Protein AF-V6S0S7-F1 (afdb_monomer_lite)

pLDDT: mean 95.98, std 5.0, range [57.16, 98.75]

Secondary structure (DSSP, 8-state):
-HHHHTT-HHHHHHHHHHHHHHHHHHHHH-TTSGGGGGGGGGHHHHHHHHHHHHHT-HHHHHHHHHHHHHHHHHHHHHTT-TTS-----SS-S-TT---S-TT-

Sequence (104 aa):
MFAGENQNWALADFEINEINENLEGIQKYCSERTETKSIGMINPAMDSLRNAILKKDEKLFRKSYTNLTNSCNSCHQSTNHEYNVIVIPKNPPFSNQDFSNKNK

Foldseek 3Di:
DLLLVQLVLVVLLVVLVVVVVVLVVCCVVVVVDPLNVLSVLLVVLSVQCNVCSVVSPSVSNVVSVVVSLVSVCVSCVVNVNNVPHGDDDPDDPDPPDDSHRPVD

Organism: NCBI:txid1341154

Radius of gyration: 14.45 Å; chains: 1; bounding box: 33×28×42 Å

Structure (mmCIF, N/CA/C/O backbone):
data_AF-V6S0S7-F1
#
_entry.id   AF-V6S0S7-F1
#
loop_
_atom_site.group_PDB
_atom_site.id
_atom_site.type_symbol
_atom_site.label_atom_id
_atom_site.label_alt_id
_atom_site.label_comp_id
_atom_site.label_asym_id
_atom_site.label_entity_id
_atom_site.label_seq_id
_atom_site.pdbx_PDB_ins_code
_atom_site.Cartn_x
_atom_site.Cartn_y
_atom_site.Cartn_z
_atom_site.occupancy
_atom_site.B_iso_or_equiv
_atom_site.auth_seq_id
_atom_site.auth_comp_id
_atom_site.auth_asym_id
_atom_site.auth_atom_id
_atom_site.pdbx_PDB_model_num
ATOM 1 N N . MET A 1 1 ? -4.130 -4.807 5.087 1.00 88.62 1 MET A N 1
ATOM 2 C CA . MET A 1 1 ? -3.139 -4.735 6.172 1.00 88.62 1 MET A CA 1
ATOM 3 C C . MET A 1 1 ? -3.921 -4.793 7.470 1.00 88.62 1 MET A C 1
ATOM 5 O O . MET A 1 1 ? -4.811 -3.972 7.659 1.00 88.62 1 MET A O 1
ATOM 9 N N . PHE A 1 2 ? -3.688 -5.824 8.287 1.00 95.50 2 PHE A N 1
ATOM 10 C CA . PHE A 1 2 ? -4.549 -6.143 9.435 1.00 95.50 2 PHE A CA 1
ATOM 11 C C . PHE A 1 2 ? -4.431 -5.129 10.573 1.00 95.50 2 PHE A C 1
ATOM 13 O O . PHE A 1 2 ? -5.412 -4.900 11.273 1.00 95.50 2 PHE A O 1
ATOM 20 N N . ALA A 1 3 ? -3.273 -4.487 10.741 1.00 96.00 3 ALA A N 1
ATOM 21 C CA . ALA A 1 3 ? -3.089 -3.475 11.772 1.00 96.00 3 ALA A CA 1
ATOM 22 C C . ALA A 1 3 ? -4.082 -2.311 11.626 1.00 96.00 3 ALA A C 1
ATOM 24 O O . ALA A 1 3 ? -4.781 -1.981 12.580 1.00 96.00 3 ALA A O 1
ATOM 25 N N . GLY A 1 4 ? -4.221 -1.737 10.426 1.00 95.88 4 GLY A N 1
ATOM 26 C CA . GLY A 1 4 ? -5.169 -0.639 10.206 1.00 95.88 4 GLY A CA 1
ATOM 27 C C . GLY A 1 4 ? -6.639 -1.070 10.269 1.00 95.88 4 GLY A C 1
ATOM 28 O O . GLY A 1 4 ? -7.461 -0.326 10.792 1.00 95.88 4 GLY A O 1
ATOM 29 N N . GLU A 1 5 ? -6.964 -2.298 9.849 1.00 95.06 5 GLU A N 1
ATOM 30 C CA . GLU A 1 5 ? -8.298 -2.900 10.046 1.00 95.06 5 GLU A CA 1
ATOM 31 C C . GLU A 1 5 ? -8.666 -3.013 11.533 1.00 95.06 5 GLU A C 1
ATOM 33 O O . GLU A 1 5 ? -9.795 -2.739 11.930 1.00 95.06 5 GLU A O 1
ATOM 38 N N . ASN A 1 6 ? -7.692 -3.365 12.373 1.00 95.81 6 ASN A N 1
ATOM 39 C CA . ASN A 1 6 ? -7.850 -3.458 13.822 1.00 95.81 6 ASN A CA 1
ATOM 40 C C . ASN A 1 6 ? -7.636 -2.123 14.549 1.00 95.81 6 ASN A C 1
ATOM 42 O O . ASN A 1 6 ? -7.630 -2.095 15.785 1.00 95.81 6 ASN A O 1
ATOM 46 N N . GLN A 1 7 ? -7.450 -1.024 13.808 1.00 96.88 7 GLN A N 1
ATOM 47 C CA . GLN A 1 7 ? -7.160 0.308 14.345 1.00 96.88 7 GLN A CA 1
ATOM 48 C C . GLN A 1 7 ? -5.898 0.327 15.234 1.00 96.88 7 GLN A C 1
ATOM 50 O O . GLN A 1 7 ? -5.768 1.149 16.146 1.00 96.88 7 GLN A O 1
ATOM 55 N N . ASN A 1 8 ? -4.962 -0.593 14.993 1.00 97.69 8 ASN A N 1
ATOM 56 C CA . ASN A 1 8 ? -3.617 -0.572 15.551 1.00 97.69 8 ASN A CA 1
ATOM 57 C C . ASN A 1 8 ? -2.750 0.369 14.702 1.00 97.69 8 ASN A C 1
ATOM 59 O O . ASN A 1 8 ? -1.947 -0.056 13.875 1.00 97.69 8 ASN A O 1
ATOM 63 N N . TRP A 1 9 ? -2.969 1.672 14.875 1.00 97.75 9 TRP A N 1
ATOM 64 C CA . TRP A 1 9 ? -2.369 2.705 14.027 1.00 97.75 9 TRP A CA 1
ATOM 65 C C . TRP A 1 9 ? -0.846 2.776 14.118 1.00 97.75 9 TRP A C 1
ATOM 67 O O . TRP A 1 9 ? -0.211 3.079 13.119 1.00 97.75 9 TRP A O 1
ATOM 77 N N . ALA A 1 10 ? -0.263 2.471 15.282 1.00 97.25 10 ALA A N 1
ATOM 78 C CA . ALA A 1 10 ? 1.190 2.449 15.446 1.00 97.25 10 ALA A CA 1
ATOM 79 C C . ALA A 1 10 ? 1.825 1.319 14.624 1.00 97.25 10 ALA A C 1
ATOM 81 O O . ALA A 1 10 ? 2.815 1.539 13.936 1.00 97.25 10 ALA A O 1
ATOM 82 N N . LEU A 1 11 ? 1.219 0.126 14.644 1.00 97.12 11 LEU A N 1
ATOM 83 C CA . LEU A 1 11 ? 1.677 -0.979 13.807 1.00 97.12 11 LEU A CA 1
ATOM 84 C C . LEU A 1 11 ? 1.412 -0.702 12.321 1.00 97.12 11 LEU A C 1
ATOM 86 O O . LEU A 1 11 ? 2.273 -0.978 11.502 1.00 97.12 11 LEU A O 1
ATOM 90 N N . ALA A 1 12 ? 0.270 -0.105 11.969 1.00 98.00 12 ALA A N 1
ATOM 91 C CA . ALA A 1 12 ? -0.017 0.250 10.579 1.00 98.00 12 ALA A CA 1
ATOM 92 C C . ALA A 1 12 ? 0.988 1.274 10.017 1.00 98.00 12 ALA A C 1
ATOM 94 O O . ALA A 1 12 ? 1.387 1.157 8.861 1.00 98.00 12 ALA A O 1
ATOM 95 N N . ASP A 1 13 ? 1.394 2.259 10.828 1.00 98.44 13 ASP A N 1
ATOM 96 C CA . ASP A 1 13 ? 2.425 3.245 10.479 1.00 98.44 13 ASP A CA 1
ATOM 97 C C . ASP A 1 13 ? 3.802 2.592 10.297 1.00 98.44 13 ASP A C 1
ATOM 99 O O . ASP A 1 13 ? 4.482 2.830 9.302 1.00 98.44 13 ASP A O 1
ATOM 103 N N . PHE A 1 14 ? 4.175 1.687 11.204 1.00 97.81 14 PHE A N 1
ATOM 104 C CA . PHE A 1 14 ? 5.378 0.874 11.049 1.00 97.81 14 PHE A CA 1
ATOM 105 C C . PHE A 1 14 ? 5.353 0.071 9.737 1.00 97.81 14 PHE A C 1
ATOM 107 O O . PHE A 1 14 ? 6.253 0.201 8.913 1.00 97.81 14 PHE A O 1
ATOM 114 N N . GLU A 1 15 ? 4.291 -0.697 9.483 1.00 97.19 15 GLU A N 1
ATOM 115 C CA . GLU A 1 15 ? 4.212 -1.573 8.311 1.00 97.19 15 GLU A CA 1
ATOM 116 C C . GLU A 1 15 ? 4.220 -0.801 6.975 1.00 97.19 15 GLU A C 1
ATOM 118 O O . GLU A 1 15 ? 4.769 -1.292 5.988 1.00 97.19 15 GLU A O 1
ATOM 123 N N . ILE A 1 16 ? 3.624 0.398 6.896 1.00 98.44 16 ILE A N 1
ATOM 124 C CA . ILE A 1 16 ? 3.700 1.205 5.664 1.00 98.44 16 ILE A CA 1
ATOM 125 C C . ILE A 1 16 ? 5.097 1.794 5.438 1.00 98.44 16 ILE A C 1
ATOM 127 O O . ILE A 1 16 ? 5.510 1.946 4.285 1.00 98.44 16 ILE A O 1
ATOM 131 N N . ASN A 1 17 ? 5.836 2.095 6.508 1.00 98.44 17 ASN A N 1
ATOM 132 C CA . ASN A 1 17 ? 7.225 2.532 6.402 1.00 98.44 17 ASN A CA 1
ATOM 133 C C . ASN A 1 17 ? 8.118 1.388 5.910 1.00 98.44 17 ASN A C 1
ATOM 135 O O . ASN A 1 17 ? 8.867 1.598 4.962 1.00 98.44 17 ASN A O 1
ATOM 139 N N . GLU A 1 18 ? 7.926 0.161 6.404 1.00 98.12 18 GLU A N 1
ATOM 140 C CA . GLU A 1 18 ? 8.626 -1.028 5.888 1.00 98.12 18 GLU A CA 1
ATOM 141 C C . GLU A 1 18 ? 8.364 -1.257 4.388 1.00 98.12 18 GLU A C 1
ATOM 143 O O . GLU A 1 18 ? 9.267 -1.605 3.624 1.00 98.12 18 GLU A O 1
ATOM 148 N N . ILE A 1 19 ? 7.131 -1.035 3.912 1.00 97.94 19 ILE A N 1
ATOM 149 C CA . ILE A 1 19 ? 6.836 -1.100 2.470 1.00 97.94 19 ILE A CA 1
ATOM 150 C C . ILE A 1 19 ? 7.641 -0.035 1.714 1.00 97.94 19 ILE A C 1
ATOM 152 O O . ILE A 1 19 ? 8.212 -0.331 0.665 1.00 97.94 19 ILE A O 1
ATOM 156 N N . ASN A 1 20 ? 7.704 1.192 2.231 1.00 98.25 20 ASN A N 1
ATOM 157 C CA . ASN A 1 20 ? 8.446 2.274 1.591 1.00 98.25 20 ASN A CA 1
ATOM 158 C C . ASN A 1 20 ? 9.949 2.011 1.530 1.00 98.25 20 ASN A C 1
ATOM 160 O O . ASN A 1 20 ? 10.543 2.188 0.472 1.00 98.25 20 ASN A O 1
ATOM 164 N N . GLU A 1 21 ? 10.543 1.557 2.631 1.00 98.38 21 GLU A N 1
ATOM 165 C CA . GLU A 1 21 ? 11.964 1.211 2.690 1.00 98.38 21 GLU A CA 1
ATOM 166 C C . GLU A 1 21 ? 12.311 0.122 1.672 1.00 98.38 21 GLU A C 1
ATOM 168 O O . GLU A 1 21 ? 13.325 0.212 0.981 1.00 98.38 21 GLU A O 1
ATOM 173 N N . ASN A 1 22 ? 11.431 -0.867 1.494 1.00 97.94 22 ASN A N 1
ATOM 174 C CA . ASN A 1 22 ? 11.604 -1.880 0.457 1.00 97.94 22 ASN A CA 1
ATOM 175 C C . ASN A 1 22 ? 11.523 -1.287 -0.960 1.00 97.94 22 ASN A C 1
ATOM 177 O O . ASN A 1 22 ? 12.343 -1.636 -1.808 1.00 97.94 22 ASN A O 1
ATOM 181 N N . LEU A 1 23 ? 10.584 -0.373 -1.235 1.00 97.12 23 LEU A N 1
ATOM 182 C CA . LEU A 1 23 ? 10.490 0.299 -2.540 1.00 97.12 23 LEU A CA 1
ATOM 183 C C . LEU A 1 23 ? 11.732 1.158 -2.838 1.00 97.12 23 LEU A C 1
ATOM 185 O O . LEU A 1 23 ? 12.267 1.098 -3.948 1.00 97.12 23 LEU A O 1
ATOM 189 N N . GLU A 1 24 ? 12.223 1.907 -1.851 1.00 96.62 24 GLU A N 1
ATOM 190 C CA . GLU A 1 24 ? 13.470 2.677 -1.942 1.00 96.62 24 GLU A CA 1
ATOM 191 C C . GLU A 1 24 ? 14.685 1.760 -2.127 1.00 96.62 24 GLU A C 1
ATOM 193 O O . GLU A 1 24 ? 15.557 2.027 -2.956 1.00 96.62 24 GLU A O 1
ATOM 198 N N . GLY A 1 25 ? 14.718 0.633 -1.413 1.00 97.50 25 GLY A N 1
ATOM 199 C CA . GLY A 1 25 ? 15.726 -0.407 -1.567 1.00 97.50 25 GLY A CA 1
ATOM 200 C C . GLY A 1 25 ? 15.763 -0.968 -2.988 1.00 97.50 25 GLY A C 1
ATOM 201 O O . GLY A 1 25 ? 16.841 -1.085 -3.571 1.00 97.50 25 GLY A O 1
ATOM 202 N N . ILE A 1 26 ? 14.605 -1.245 -3.595 1.00 95.88 26 ILE A N 1
ATOM 203 C CA . ILE A 1 26 ? 14.541 -1.695 -4.992 1.00 95.88 26 ILE A CA 1
ATOM 204 C C . ILE A 1 26 ? 15.106 -0.614 -5.926 1.00 95.88 26 ILE A C 1
ATOM 206 O O . ILE A 1 26 ? 15.945 -0.929 -6.768 1.00 95.88 26 ILE A O 1
ATOM 210 N N . GLN A 1 27 ? 14.714 0.654 -5.768 1.00 94.12 27 GLN A N 1
ATOM 211 C CA . GLN A 1 27 ? 15.254 1.746 -6.594 1.00 94.12 27 GLN A CA 1
ATOM 212 C C . GLN A 1 27 ? 16.774 1.892 -6.448 1.00 94.12 27 GLN A C 1
ATOM 214 O O . GLN A 1 27 ? 17.473 2.126 -7.433 1.00 94.12 27 GLN A O 1
ATOM 219 N N . LYS A 1 28 ? 17.291 1.732 -5.227 1.00 96.25 28 LYS A N 1
ATOM 220 C CA . LYS A 1 28 ? 18.710 1.905 -4.910 1.00 96.25 28 LYS A CA 1
ATOM 221 C C . LYS A 1 28 ? 19.579 0.749 -5.395 1.00 96.25 28 LYS A C 1
ATOM 223 O O . LYS A 1 28 ? 20.657 0.982 -5.931 1.00 96.25 28 LYS A O 1
ATOM 228 N N . TYR A 1 29 ? 19.148 -0.487 -5.162 1.00 97.62 29 TYR A N 1
ATOM 229 C CA . TYR A 1 29 ? 19.982 -1.676 -5.367 1.00 97.62 29 TYR A CA 1
ATOM 230 C C . TYR A 1 29 ? 19.684 -2.415 -6.675 1.00 97.62 29 TYR A C 1
ATOM 232 O O . TYR A 1 29 ? 20.486 -3.244 -7.096 1.00 97.62 29 TYR A O 1
ATOM 240 N N . CYS A 1 30 ? 18.560 -2.123 -7.335 1.00 96.31 30 CYS A N 1
ATOM 241 C CA . CYS A 1 30 ? 18.174 -2.731 -8.611 1.00 96.31 30 CYS A CA 1
ATOM 242 C C . CYS A 1 30 ? 18.103 -1.711 -9.760 1.00 96.31 30 CYS A C 1
ATOM 244 O O . CYS A 1 30 ? 17.399 -1.960 -10.736 1.00 96.31 30 CYS A O 1
ATOM 246 N N . SER A 1 31 ? 18.830 -0.591 -9.673 1.00 93.56 31 SER A N 1
ATOM 247 C CA . SER A 1 31 ? 18.763 0.536 -10.623 1.00 93.56 31 SER A CA 1
ATOM 248 C C . SER A 1 31 ? 18.981 0.159 -12.095 1.00 93.56 31 SER A C 1
ATOM 250 O O . SER A 1 31 ? 18.463 0.828 -12.986 1.00 93.56 31 SER A O 1
ATOM 252 N N . GLU A 1 32 ? 19.716 -0.923 -12.362 1.00 96.06 32 GLU A N 1
ATOM 253 C CA . GLU A 1 32 ? 19.976 -1.428 -13.718 1.00 96.06 32 GLU A CA 1
ATOM 254 C C . GLU A 1 32 ? 18.759 -2.121 -14.360 1.00 96.06 32 GLU A C 1
ATOM 256 O O . GLU A 1 32 ? 18.717 -2.322 -15.575 1.00 96.06 32 GLU A O 1
ATOM 261 N N . ARG A 1 33 ? 17.745 -2.498 -13.569 1.00 95.38 33 ARG A N 1
ATOM 262 C CA . ARG A 1 33 ? 16.521 -3.138 -14.069 1.00 95.38 33 ARG A CA 1
ATOM 263 C C . ARG A 1 33 ? 15.557 -2.091 -14.607 1.00 95.38 33 ARG A C 1
ATOM 265 O O . ARG A 1 33 ? 15.148 -1.179 -13.888 1.00 95.38 33 ARG A O 1
ATOM 272 N N . THR A 1 34 ? 15.137 -2.248 -15.858 1.00 94.94 34 THR A N 1
ATOM 273 C CA . THR A 1 34 ? 14.253 -1.303 -16.556 1.00 94.94 34 THR A CA 1
ATOM 274 C C . THR A 1 34 ? 12.924 -1.054 -15.846 1.00 94.94 34 THR A C 1
ATOM 276 O O . THR A 1 34 ? 12.425 0.068 -15.853 1.00 94.94 34 THR A O 1
ATOM 279 N N . GLU A 1 35 ? 12.390 -2.075 -15.188 1.00 94.06 35 GLU A N 1
ATOM 280 C CA . GLU A 1 35 ? 11.127 -2.095 -14.458 1.00 94.06 35 GLU A CA 1
ATOM 281 C C . GLU A 1 35 ? 11.147 -1.135 -13.264 1.00 94.06 35 GLU A C 1
ATOM 283 O O . GLU A 1 35 ? 10.125 -0.545 -12.915 1.00 94.06 35 GLU A O 1
ATOM 288 N N . THR A 1 36 ? 12.322 -0.913 -12.663 1.00 94.25 36 THR A N 1
ATOM 289 C CA . THR A 1 36 ? 12.457 -0.047 -11.481 1.00 94.25 36 THR A CA 1
ATOM 290 C C . THR A 1 36 ? 12.167 1.419 -11.786 1.00 94.25 36 THR A C 1
ATOM 292 O O . THR A 1 36 ? 11.740 2.159 -10.899 1.00 94.25 36 THR A O 1
ATOM 295 N N . LYS A 1 37 ? 12.275 1.823 -13.059 1.00 93.50 37 LYS A N 1
ATOM 296 C CA . LYS A 1 37 ? 11.888 3.160 -13.537 1.00 93.50 37 LYS A CA 1
ATOM 297 C C . LYS A 1 37 ? 10.395 3.440 -13.334 1.00 93.50 37 LYS A C 1
ATOM 299 O O . LYS A 1 37 ? 10.010 4.599 -13.205 1.00 93.50 37 LYS A O 1
ATOM 304 N N . SER A 1 38 ? 9.568 2.395 -13.259 1.00 95.75 38 SER A N 1
ATOM 305 C CA . SER A 1 38 ? 8.121 2.495 -13.050 1.00 95.75 38 SER A CA 1
ATOM 306 C C . SER A 1 38 ? 7.705 2.482 -11.576 1.00 95.75 38 SER A C 1
ATOM 308 O O . SER A 1 38 ? 6.528 2.686 -11.288 1.00 95.75 38 SER A O 1
ATOM 310 N N . ILE A 1 39 ? 8.626 2.308 -10.614 1.00 95.19 39 ILE A N 1
ATOM 311 C CA . ILE A 1 39 ? 8.274 2.228 -9.177 1.00 95.19 39 ILE A CA 1
ATOM 312 C C . ILE A 1 39 ? 7.521 3.474 -8.698 1.00 95.19 39 ILE A C 1
ATOM 314 O O . ILE A 1 39 ? 6.608 3.365 -7.880 1.00 95.19 39 ILE A O 1
ATOM 318 N N . GLY A 1 40 ? 7.836 4.647 -9.257 1.00 95.81 40 GLY A N 1
ATOM 319 C CA . GLY A 1 40 ? 7.153 5.900 -8.928 1.00 95.81 40 GLY A CA 1
ATOM 320 C C . GLY A 1 40 ? 5.630 5.872 -9.139 1.00 95.81 40 GLY A C 1
ATOM 321 O O . GLY A 1 40 ? 4.927 6.670 -8.521 1.00 95.81 40 GLY A O 1
ATOM 322 N N . MET A 1 41 ? 5.097 4.926 -9.928 1.00 97.19 41 MET A N 1
ATOM 323 C CA . MET A 1 41 ? 3.652 4.702 -10.097 1.00 97.19 41 MET A CA 1
ATOM 324 C C . MET A 1 41 ? 2.923 4.408 -8.774 1.00 97.19 41 MET A C 1
ATOM 326 O O . MET A 1 41 ? 1.715 4.621 -8.678 1.00 97.19 41 MET A O 1
ATOM 330 N N . ILE A 1 42 ? 3.637 3.913 -7.759 1.00 97.81 42 ILE A N 1
ATOM 331 C CA . ILE A 1 42 ? 3.066 3.485 -6.476 1.00 97.81 42 ILE A CA 1
ATOM 332 C C . ILE A 1 42 ? 2.939 4.663 -5.486 1.00 97.81 42 ILE A C 1
ATOM 334 O O . ILE A 1 42 ? 2.069 4.645 -4.609 1.00 97.81 42 ILE A O 1
ATOM 338 N N . ASN A 1 43 ? 3.741 5.723 -5.650 1.00 97.62 43 ASN A N 1
ATOM 339 C CA . ASN A 1 43 ? 3.890 6.806 -4.667 1.00 97.62 43 ASN A CA 1
ATOM 340 C C . ASN A 1 43 ? 2.568 7.495 -4.272 1.00 97.62 43 ASN A C 1
ATOM 342 O O . ASN A 1 43 ? 2.300 7.594 -3.074 1.00 97.62 43 ASN A O 1
ATOM 346 N N . PRO A 1 44 ? 1.673 7.891 -5.204 1.00 98.38 44 PRO A N 1
ATOM 347 C CA . PRO A 1 44 ? 0.429 8.565 -4.818 1.00 98.38 44 PRO A CA 1
ATOM 348 C C . PRO A 1 44 ? -0.484 7.701 -3.933 1.00 98.38 44 PRO A C 1
ATOM 350 O O . PRO A 1 44 ? -1.211 8.212 -3.074 1.00 98.38 44 PRO A O 1
ATOM 353 N N . ALA A 1 45 ? -0.462 6.380 -4.132 1.00 98.56 45 ALA A N 1
ATOM 354 C CA . ALA A 1 45 ? -1.241 5.453 -3.324 1.00 98.56 45 ALA A CA 1
ATOM 355 C C . ALA A 1 45 ? -0.616 5.234 -1.940 1.00 98.56 45 ALA A C 1
ATOM 357 O O . ALA A 1 45 ? -1.356 5.169 -0.955 1.00 98.56 45 ALA A O 1
ATOM 358 N N . MET A 1 46 ? 0.720 5.204 -1.853 1.00 98.56 46 MET A N 1
ATOM 359 C CA . MET A 1 46 ? 1.443 5.200 -0.575 1.00 98.56 46 MET A CA 1
ATOM 360 C C . MET A 1 46 ? 1.103 6.439 0.251 1.00 98.56 46 MET A C 1
ATOM 362 O O . MET A 1 46 ? 0.696 6.312 1.404 1.00 98.56 46 MET A O 1
ATOM 366 N N . ASP A 1 47 ? 1.158 7.626 -0.350 1.00 98.62 47 ASP A N 1
ATOM 367 C CA . ASP A 1 47 ? 0.847 8.883 0.341 1.00 98.62 47 ASP A CA 1
ATOM 368 C C . ASP A 1 47 ? -0.612 8.939 0.807 1.00 98.62 47 ASP A C 1
ATOM 370 O O . ASP A 1 47 ? -0.913 9.365 1.926 1.00 98.62 47 ASP A O 1
ATOM 374 N N . SER A 1 48 ? -1.533 8.432 -0.017 1.00 98.56 48 SER A N 1
ATOM 375 C CA . SER A 1 48 ? -2.951 8.322 0.341 1.00 98.56 48 SER A CA 1
ATOM 376 C C . SER A 1 48 ? -3.185 7.393 1.535 1.00 98.56 48 SER A C 1
ATOM 378 O O . SER A 1 48 ? -4.064 7.664 2.361 1.00 98.56 48 SER A O 1
ATOM 380 N N . LEU A 1 49 ? -2.431 6.294 1.640 1.00 98.75 49 LEU A N 1
ATOM 381 C CA . LEU A 1 49 ? -2.538 5.361 2.760 1.00 98.75 49 LEU A CA 1
ATOM 382 C C . LEU A 1 49 ? -1.878 5.916 4.027 1.00 98.75 49 LEU A C 1
ATOM 384 O O . LEU A 1 49 ? -2.501 5.856 5.086 1.00 98.75 49 LEU A O 1
ATOM 388 N N . ARG A 1 50 ? -0.703 6.551 3.919 1.00 98.62 50 ARG A N 1
ATOM 389 C CA . ARG A 1 50 ? -0.062 7.272 5.036 1.00 98.62 50 ARG A CA 1
ATOM 390 C C . ARG A 1 50 ? -0.995 8.314 5.633 1.00 98.62 50 ARG A C 1
ATOM 392 O O . ARG A 1 50 ? -1.206 8.340 6.838 1.00 98.62 50 ARG A O 1
ATOM 399 N N . ASN A 1 51 ? -1.623 9.133 4.790 1.00 98.69 51 ASN A N 1
ATOM 400 C CA . ASN A 1 51 ? -2.576 10.145 5.243 1.00 98.69 51 ASN A CA 1
ATOM 401 C C . ASN A 1 51 ? -3.773 9.526 5.987 1.00 98.69 51 ASN A C 1
ATOM 403 O O . ASN A 1 51 ? -4.242 10.080 6.979 1.00 98.69 51 ASN A O 1
ATOM 407 N N . ALA A 1 52 ? -4.261 8.367 5.535 1.00 98.75 52 ALA A N 1
ATOM 408 C CA . ALA A 1 52 ? -5.339 7.653 6.212 1.00 98.75 52 ALA A CA 1
ATOM 409 C C . ALA A 1 52 ? -4.928 7.153 7.605 1.00 98.75 52 ALA A 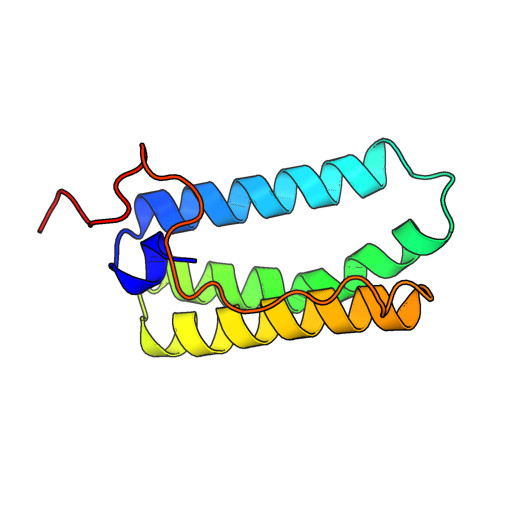C 1
ATOM 411 O O . ALA A 1 52 ? -5.690 7.307 8.560 1.00 98.75 52 ALA A O 1
ATOM 412 N N . ILE A 1 53 ? -3.713 6.604 7.715 1.00 98.62 53 ILE A N 1
ATOM 413 C CA . ILE A 1 53 ? -3.119 6.134 8.973 1.00 98.62 53 ILE A CA 1
ATOM 414 C C . ILE A 1 53 ? -2.916 7.308 9.939 1.00 98.62 53 ILE A C 1
ATOM 416 O O . ILE A 1 53 ? -3.373 7.243 11.079 1.00 98.62 53 ILE A O 1
ATOM 420 N N . LEU A 1 54 ? -2.333 8.417 9.469 1.00 98.31 54 LEU A N 1
ATOM 421 C CA . LEU A 1 54 ? -2.125 9.638 10.259 1.00 98.31 54 LEU A CA 1
ATOM 422 C C . LEU A 1 54 ? -3.442 10.210 10.798 1.00 98.31 54 LEU A C 1
ATOM 424 O O . LEU A 1 54 ? -3.521 10.618 11.956 1.00 98.31 54 LEU A O 1
ATOM 428 N N . LYS A 1 55 ? -4.494 10.206 9.973 1.00 98.44 55 LYS A N 1
ATOM 429 C CA . LYS A 1 55 ? -5.840 10.649 10.364 1.00 98.44 55 LYS A CA 1
ATOM 430 C C . LYS A 1 55 ? -6.599 9.636 11.215 1.00 98.44 55 LYS A C 1
ATOM 432 O O . LYS A 1 55 ? -7.652 9.991 11.740 1.00 98.44 55 LYS A O 1
ATOM 437 N N . LYS A 1 56 ? -6.096 8.403 11.347 1.00 97.88 56 LYS A N 1
ATOM 438 C CA . LYS A 1 56 ? -6.776 7.288 12.025 1.00 97.88 56 LYS A CA 1
ATOM 439 C C . LYS A 1 56 ? -8.193 7.053 11.484 1.00 97.88 56 LYS A C 1
ATOM 441 O O . LYS A 1 56 ? -9.108 6.702 12.227 1.00 97.88 56 LYS A O 1
ATOM 446 N N . ASP A 1 57 ? -8.381 7.287 10.186 1.00 98.38 57 ASP A N 1
ATOM 447 C CA . ASP A 1 57 ? -9.674 7.172 9.513 1.00 98.38 57 ASP A CA 1
ATOM 448 C C . ASP A 1 57 ? -9.780 5.788 8.872 1.00 98.38 57 ASP A C 1
ATOM 450 O O . ASP A 1 57 ? -9.181 5.517 7.832 1.00 98.38 57 ASP A O 1
ATOM 454 N N . GLU A 1 58 ? -10.554 4.902 9.497 1.00 97.69 58 GLU A N 1
ATOM 455 C CA . GLU A 1 58 ? -10.730 3.520 9.044 1.00 97.69 58 GLU A CA 1
ATOM 456 C C . GLU A 1 58 ? -11.340 3.426 7.638 1.00 97.69 58 GLU A C 1
ATOM 458 O O . GLU A 1 58 ? -10.926 2.601 6.819 1.00 97.69 58 GLU A O 1
ATOM 463 N N . LYS A 1 59 ? -12.310 4.288 7.316 1.00 98.12 59 LYS A N 1
ATOM 464 C CA . LYS A 1 59 ? -12.976 4.255 6.010 1.00 98.12 59 LYS A CA 1
ATOM 465 C C . LYS A 1 59 ? -12.017 4.715 4.917 1.00 98.12 59 LYS A C 1
ATOM 467 O O . LYS A 1 59 ? -11.945 4.090 3.854 1.00 98.12 59 LYS A O 1
ATOM 472 N N . LEU A 1 60 ? -11.273 5.788 5.181 1.00 98.50 60 LEU A N 1
ATOM 473 C CA . LEU A 1 60 ? -10.226 6.261 4.285 1.00 98.50 60 LEU A CA 1
ATOM 474 C C . LEU A 1 60 ? -9.109 5.220 4.158 1.00 98.50 60 LEU A C 1
A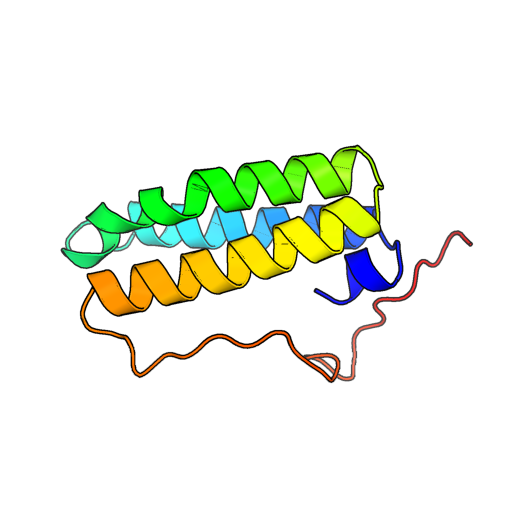TOM 476 O O . LEU A 1 60 ? -8.653 4.976 3.046 1.00 98.50 60 LEU A O 1
ATOM 480 N N . PHE A 1 61 ? -8.732 4.545 5.247 1.00 98.69 61 PHE A N 1
ATOM 481 C CA . PHE A 1 61 ? -7.716 3.493 5.250 1.00 98.69 61 PHE A CA 1
ATOM 482 C C . PHE A 1 61 ? -8.104 2.333 4.332 1.00 98.69 61 PHE A C 1
ATOM 484 O O . PHE A 1 61 ? -7.335 1.988 3.438 1.00 98.69 61 PHE A O 1
ATOM 491 N N . ARG A 1 62 ? -9.320 1.784 4.473 1.00 98.25 62 ARG A N 1
ATOM 492 C CA . ARG A 1 62 ? -9.830 0.695 3.615 1.00 98.25 62 ARG A CA 1
ATOM 493 C C . ARG A 1 62 ? -9.773 1.068 2.131 1.00 98.25 62 ARG A C 1
ATOM 495 O O . ARG A 1 62 ? -9.309 0.283 1.297 1.00 98.25 62 ARG A O 1
ATOM 502 N N . LYS A 1 63 ? -10.205 2.291 1.799 1.00 98.50 63 LYS A N 1
ATOM 503 C CA . LYS A 1 63 ? -10.166 2.823 0.429 1.00 98.50 63 LYS A CA 1
ATOM 504 C C . LYS A 1 63 ? -8.727 2.979 -0.073 1.00 98.50 63 LYS A C 1
ATOM 506 O O . LYS A 1 63 ? -8.417 2.507 -1.164 1.00 98.50 63 LYS A O 1
ATOM 511 N N . SER A 1 64 ? -7.854 3.608 0.710 1.00 98.69 64 SER A N 1
ATOM 512 C CA . SER A 1 64 ? -6.454 3.837 0.343 1.00 98.69 64 SER A CA 1
ATOM 513 C C . SER A 1 64 ? -5.659 2.535 0.233 1.00 98.69 64 SER A C 1
ATOM 515 O O . SER A 1 64 ? -4.834 2.409 -0.663 1.00 98.69 64 SER A O 1
ATOM 517 N N . TYR A 1 65 ? -5.938 1.535 1.072 1.00 98.44 65 TYR A N 1
ATOM 518 C CA . TYR A 1 65 ? -5.282 0.228 1.010 1.00 98.44 65 TYR A CA 1
ATOM 519 C C . TYR A 1 65 ? -5.707 -0.567 -0.232 1.00 98.44 65 TYR A C 1
ATOM 521 O O . TYR A 1 65 ? -4.875 -1.189 -0.896 1.00 98.44 65 TYR A O 1
ATOM 529 N N . THR A 1 66 ? -6.990 -0.487 -0.600 1.00 98.44 66 THR A N 1
ATOM 530 C CA . THR A 1 66 ? -7.485 -1.025 -1.878 1.00 98.44 66 THR A CA 1
ATOM 531 C C . THR A 1 66 ? -6.800 -0.330 -3.056 1.00 98.44 66 THR A C 1
ATOM 533 O O . THR A 1 66 ? -6.340 -0.994 -3.982 1.00 98.44 66 THR A O 1
ATOM 536 N N . ASN A 1 67 ? -6.671 0.999 -3.000 1.00 98.62 67 ASN A N 1
ATOM 537 C CA . ASN A 1 67 ? -5.969 1.765 -4.026 1.00 98.62 67 ASN A CA 1
ATOM 538 C C . ASN A 1 67 ? -4.492 1.356 -4.141 1.00 98.62 67 ASN A C 1
ATOM 540 O O . ASN A 1 67 ? -4.029 1.101 -5.245 1.00 98.62 67 ASN A O 1
ATOM 544 N N . LEU A 1 68 ? -3.777 1.209 -3.020 1.00 98.69 68 LEU A N 1
ATOM 545 C CA . LEU A 1 68 ? -2.391 0.733 -3.009 1.00 98.69 68 LEU A CA 1
ATOM 546 C C . LEU A 1 68 ? -2.262 -0.660 -3.633 1.00 98.69 68 LEU A C 1
ATOM 548 O O . LEU A 1 68 ? -1.403 -0.867 -4.483 1.00 98.69 68 LEU A O 1
ATOM 552 N N . THR A 1 69 ? -3.157 -1.585 -3.279 1.00 98.50 69 THR A N 1
ATOM 553 C CA . THR A 1 69 ? -3.195 -2.934 -3.873 1.00 98.50 69 THR A CA 1
ATOM 554 C C . THR A 1 69 ? -3.342 -2.866 -5.398 1.00 98.50 69 THR A C 1
ATOM 556 O O . THR A 1 69 ? -2.608 -3.531 -6.130 1.00 98.50 69 THR A O 1
ATOM 559 N N . ASN A 1 70 ? -4.243 -2.013 -5.891 1.00 98.56 70 ASN A N 1
ATOM 560 C CA . ASN A 1 70 ? -4.440 -1.808 -7.326 1.00 98.56 70 ASN A CA 1
ATOM 561 C C . ASN A 1 70 ? -3.228 -1.146 -7.998 1.00 98.56 70 ASN A C 1
ATOM 563 O O . ASN A 1 70 ? -2.876 -1.525 -9.114 1.00 98.56 70 ASN A O 1
ATOM 567 N N . SER A 1 71 ? -2.566 -0.192 -7.336 1.00 98.44 71 SER A N 1
ATOM 568 C CA . SER A 1 71 ? -1.338 0.437 -7.835 1.00 98.44 71 SER A CA 1
ATOM 569 C C . SER A 1 71 ? -0.184 -0.559 -7.947 1.00 98.44 71 SER A C 1
ATOM 571 O O . SER A 1 71 ? 0.514 -0.540 -8.960 1.00 98.44 71 SER A O 1
ATOM 573 N N . CYS A 1 72 ? -0.025 -1.474 -6.983 1.00 98.31 72 CYS A N 1
ATOM 574 C CA . CYS A 1 72 ? 0.940 -2.573 -7.089 1.00 98.31 72 CYS A CA 1
ATOM 575 C C . CYS A 1 72 ? 0.661 -3.425 -8.335 1.00 98.31 72 CYS A C 1
ATOM 577 O O . CYS A 1 72 ? 1.543 -3.612 -9.169 1.00 98.31 72 CYS A O 1
ATOM 579 N N . ASN A 1 73 ? -0.590 -3.860 -8.520 1.00 98.56 73 ASN A N 1
ATOM 580 C CA . ASN A 1 73 ? -0.978 -4.659 -9.686 1.00 98.56 73 ASN A CA 1
ATOM 581 C C . ASN A 1 73 ? -0.825 -3.897 -11.013 1.00 98.56 73 ASN A C 1
ATOM 583 O O . ASN A 1 73 ? -0.444 -4.490 -12.018 1.00 98.56 73 ASN A O 1
ATOM 587 N N . SER A 1 74 ? -1.070 -2.585 -11.026 1.00 98.44 74 SER A N 1
ATOM 588 C CA . SER A 1 74 ? -0.881 -1.743 -12.216 1.00 98.44 74 SER A CA 1
ATOM 589 C C . SER A 1 74 ? 0.597 -1.624 -12.596 1.00 98.44 74 SER A C 1
ATOM 591 O O . SER A 1 74 ? 0.927 -1.656 -13.777 1.00 98.44 74 SER A O 1
ATOM 593 N N . CYS A 1 75 ? 1.490 -1.524 -11.606 1.00 97.81 75 CYS A N 1
ATOM 594 C CA . CYS A 1 75 ? 2.937 -1.567 -11.824 1.00 97.81 75 CYS A CA 1
ATOM 595 C C . CYS A 1 75 ? 3.379 -2.938 -12.359 1.00 97.81 75 CYS A C 1
ATOM 597 O O . CYS A 1 75 ? 4.157 -3.024 -13.306 1.00 97.81 75 CYS A O 1
ATOM 599 N N . HIS A 1 76 ? 2.839 -4.028 -11.809 1.00 98.19 76 HIS A N 1
ATOM 600 C CA . HIS A 1 76 ? 3.127 -5.369 -12.317 1.00 98.19 76 HIS A CA 1
ATOM 601 C C . HIS A 1 76 ? 2.679 -5.531 -13.775 1.00 98.19 76 HIS A C 1
ATOM 603 O O . HIS A 1 76 ? 3.444 -6.029 -14.590 1.00 98.19 76 HIS A O 1
ATOM 609 N N . GLN A 1 77 ? 1.499 -5.030 -14.146 1.00 98.06 77 GLN A N 1
ATOM 610 C CA . GLN A 1 77 ? 1.045 -5.029 -15.542 1.00 98.06 77 GLN A CA 1
ATOM 611 C C . GLN A 1 77 ? 1.925 -4.160 -16.449 1.00 98.06 77 GLN A C 1
ATOM 613 O O . GLN A 1 77 ? 2.326 -4.605 -17.520 1.00 98.06 77 GLN A O 1
ATOM 618 N N . SER A 1 78 ? 2.272 -2.939 -16.028 1.00 97.38 78 SER A N 1
ATOM 619 C CA . SER A 1 78 ? 3.092 -2.029 -16.845 1.00 97.38 78 SER A CA 1
ATOM 620 C C . SER A 1 78 ? 4.520 -2.530 -17.067 1.00 97.38 78 SER A C 1
ATOM 622 O O . SER A 1 78 ? 5.204 -2.066 -17.978 1.00 97.38 78 SER A O 1
ATOM 624 N N . THR A 1 79 ? 4.964 -3.482 -16.247 1.00 96.88 79 THR A N 1
ATOM 625 C CA . THR A 1 79 ? 6.290 -4.095 -16.317 1.00 96.88 79 THR A CA 1
ATOM 626 C C . THR A 1 79 ? 6.265 -5.524 -16.869 1.00 96.88 79 THR A C 1
ATOM 628 O O . THR A 1 79 ? 7.299 -6.181 -16.829 1.00 96.88 79 THR A O 1
ATOM 631 N N . ASN A 1 80 ? 5.141 -6.004 -17.424 1.00 97.25 80 ASN A N 1
ATOM 632 C CA . ASN A 1 80 ? 4.959 -7.368 -17.965 1.00 97.25 80 ASN A CA 1
ATOM 633 C C . ASN A 1 80 ? 5.137 -8.498 -16.926 1.00 97.25 80 ASN A C 1
ATOM 635 O O . ASN A 1 80 ? 5.658 -9.574 -17.221 1.00 97.25 80 ASN A O 1
ATOM 639 N N . HIS A 1 81 ? 4.739 -8.222 -15.685 1.00 97.19 81 HIS A N 1
ATOM 640 C CA . HIS A 1 81 ? 4.737 -9.139 -14.545 1.00 97.19 81 HIS A CA 1
ATOM 641 C C . HIS A 1 81 ? 3.312 -9.369 -14.007 1.00 97.19 81 HIS A C 1
ATOM 643 O O . HIS A 1 81 ? 3.125 -9.650 -12.823 1.00 97.19 81 HIS A O 1
ATOM 649 N N . GLU A 1 82 ? 2.282 -9.246 -14.847 1.00 97.81 82 GLU A N 1
ATOM 650 C CA . GLU A 1 82 ? 0.862 -9.317 -14.472 1.00 97.81 82 GLU A CA 1
ATOM 651 C C . GLU A 1 82 ? 0.437 -10.645 -13.826 1.00 97.81 82 GLU A C 1
ATOM 653 O O . GLU A 1 82 ? -0.595 -10.706 -13.160 1.00 97.81 82 GLU A O 1
ATOM 658 N N . TYR A 1 83 ? 1.245 -11.698 -13.973 1.00 98.00 83 TYR A N 1
ATOM 659 C CA . TYR A 1 83 ? 1.061 -12.976 -13.286 1.00 98.00 83 TYR A CA 1
ATOM 660 C C . TYR A 1 83 ? 1.306 -12.886 -11.766 1.00 98.00 83 TYR A C 1
ATOM 662 O O . TYR A 1 83 ? 0.813 -13.731 -11.018 1.00 98.00 83 TYR A O 1
ATOM 670 N N . ASN A 1 84 ? 2.011 -11.855 -11.284 1.00 97.62 84 ASN A N 1
ATOM 671 C CA . ASN A 1 84 ? 2.182 -11.564 -9.860 1.00 97.62 84 ASN A CA 1
ATOM 672 C C . ASN A 1 84 ? 0.983 -10.762 -9.334 1.00 97.62 84 ASN A C 1
ATOM 674 O O . ASN A 1 84 ? 1.045 -9.543 -9.173 1.00 97.62 84 ASN A O 1
ATOM 678 N N . VAL A 1 85 ? -0.133 -11.436 -9.064 1.00 98.19 85 VAL A N 1
ATOM 679 C CA . VAL A 1 85 ? -1.368 -10.770 -8.624 1.00 98.19 85 VAL A CA 1
ATOM 680 C C . VAL A 1 85 ? -1.388 -10.587 -7.106 1.00 98.19 85 VAL A C 1
ATOM 682 O O . VAL A 1 85 ? -1.452 -11.554 -6.348 1.00 98.19 85 VAL A O 1
ATOM 685 N N . ILE A 1 86 ? -1.402 -9.334 -6.654 1.00 97.50 86 ILE A N 1
ATOM 686 C CA . ILE A 1 86 ? -1.585 -8.972 -5.248 1.00 97.50 86 ILE A CA 1
ATOM 687 C C . ILE A 1 86 ? -3.078 -8.911 -4.924 1.00 97.50 86 ILE A C 1
ATOM 689 O O . ILE A 1 86 ? -3.860 -8.260 -5.621 1.00 97.50 86 ILE A O 1
ATOM 693 N N . VAL A 1 87 ? -3.470 -9.557 -3.827 1.00 97.00 87 VAL A N 1
ATOM 694 C CA . VAL A 1 87 ? -4.837 -9.539 -3.293 1.00 97.00 87 VAL A CA 1
ATOM 695 C C . VAL A 1 87 ? -4.849 -8.987 -1.873 1.00 97.00 87 VAL A C 1
ATOM 697 O O . VAL A 1 87 ? -3.867 -9.104 -1.140 1.00 97.00 87 VAL A O 1
ATOM 700 N N . ILE A 1 88 ? -5.984 -8.425 -1.454 1.00 95.81 88 ILE A N 1
ATOM 701 C CA . ILE A 1 88 ? -6.199 -8.076 -0.047 1.00 95.81 88 ILE A CA 1
ATOM 702 C C . ILE A 1 88 ? -6.246 -9.386 0.759 1.00 95.81 88 ILE A C 1
ATOM 704 O O . ILE A 1 88 ? -7.108 -10.231 0.486 1.00 95.81 88 ILE A O 1
ATOM 708 N N . PRO A 1 89 ? -5.338 -9.591 1.731 1.00 92.38 89 PRO A N 1
ATOM 709 C CA . PRO A 1 89 ? -5.280 -10.840 2.475 1.00 92.38 89 PRO A CA 1
ATOM 710 C C . PRO A 1 89 ? -6.529 -11.007 3.346 1.00 92.38 89 PRO A C 1
ATOM 712 O O . PRO A 1 89 ? -6.969 -10.070 4.010 1.00 92.38 89 PRO A O 1
ATOM 715 N N . LYS A 1 90 ? -7.089 -12.222 3.349 1.00 92.75 90 LYS A N 1
ATOM 716 C CA . LYS A 1 90 ? -8.262 -12.591 4.165 1.00 92.75 90 LYS A CA 1
ATOM 717 C C . LYS A 1 90 ? -7.890 -13.198 5.518 1.00 92.75 90 LYS A C 1
ATOM 719 O O 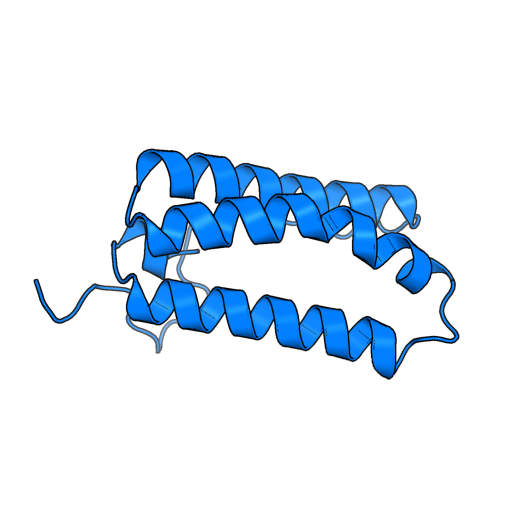. LYS A 1 90 ? -8.706 -13.179 6.428 1.00 92.75 90 LYS A O 1
ATOM 724 N N . ASN A 1 91 ? -6.665 -13.709 5.640 1.00 91.56 91 ASN A N 1
ATOM 725 C CA . ASN A 1 91 ? -6.113 -14.271 6.870 1.00 91.56 91 ASN A CA 1
ATOM 726 C C . ASN A 1 91 ? -4.795 -13.563 7.216 1.00 91.56 91 ASN A C 1
ATOM 728 O O . ASN A 1 91 ? -4.090 -13.155 6.284 1.00 91.56 91 ASN A O 1
ATOM 732 N N . PRO A 1 92 ? -4.449 -13.422 8.509 1.00 88.62 92 PRO A N 1
ATOM 733 C CA . PRO A 1 92 ? -3.164 -12.875 8.923 1.00 88.62 92 PRO A CA 1
ATOM 73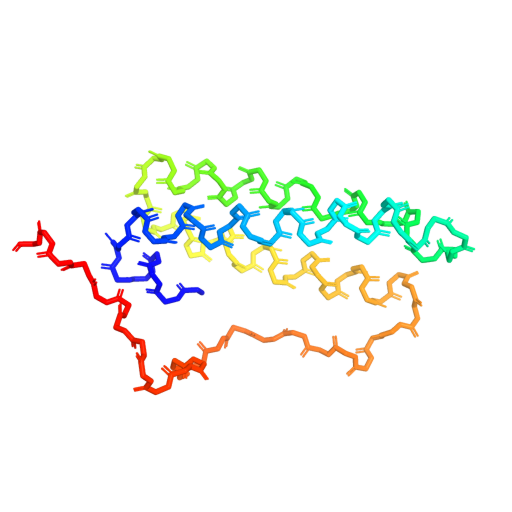4 C C . PRO A 1 92 ? -2.000 -13.631 8.265 1.00 88.62 92 PRO A C 1
ATOM 736 O O . PRO A 1 92 ? -2.022 -14.863 8.241 1.00 88.62 92 PRO A O 1
ATOM 739 N N . PRO A 1 93 ? -0.991 -12.924 7.729 1.00 84.44 93 PRO A N 1
ATOM 740 C CA . PRO A 1 93 ? 0.110 -13.558 7.005 1.00 84.44 93 PRO A CA 1
ATOM 741 C C . PRO A 1 93 ? 1.016 -14.396 7.917 1.00 84.44 93 PRO A C 1
ATOM 743 O O . PRO A 1 93 ? 1.617 -15.365 7.462 1.00 84.44 93 PRO A O 1
ATOM 746 N N . PHE A 1 94 ? 1.092 -14.042 9.203 1.00 89.44 94 PHE A N 1
ATOM 747 C CA . PHE A 1 94 ? 1.950 -14.689 10.189 1.00 89.44 94 PHE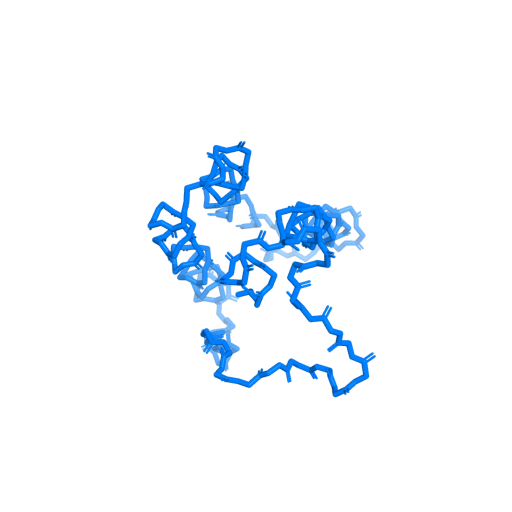 A CA 1
ATOM 748 C C . PHE A 1 94 ? 1.131 -15.095 11.411 1.00 89.44 94 PHE A C 1
ATOM 750 O O . PHE A 1 94 ? 0.495 -14.258 12.050 1.00 89.44 94 PHE A O 1
ATOM 757 N N . SER A 1 95 ? 1.156 -16.383 11.753 1.00 92.38 95 SER A N 1
ATOM 758 C CA . SER A 1 95 ? 0.395 -16.935 12.882 1.00 92.38 95 SER A CA 1
ATOM 759 C C . SER A 1 95 ? 0.969 -16.567 14.25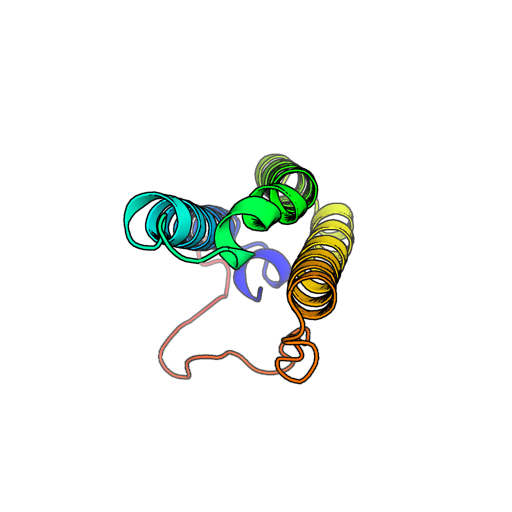3 1.00 92.38 95 SER A C 1
ATOM 761 O O . SER A 1 95 ? 0.314 -16.784 15.267 1.00 92.38 95 SER A O 1
ATOM 763 N N . ASN A 1 96 ? 2.196 -16.047 14.300 1.00 94.38 96 ASN A N 1
ATOM 764 C CA . ASN A 1 96 ? 2.896 -15.638 15.518 1.00 94.38 96 ASN A CA 1
ATOM 765 C C . ASN A 1 96 ? 2.870 -14.117 15.746 1.00 94.38 96 ASN A C 1
ATOM 767 O O . ASN A 1 96 ? 3.636 -13.619 16.568 1.00 94.38 96 ASN A O 1
ATOM 771 N N . GLN A 1 97 ? 2.026 -13.383 15.018 1.00 92.81 97 GLN A N 1
ATOM 772 C CA . GLN A 1 97 ? 1.871 -11.941 15.174 1.00 92.81 97 GLN A CA 1
ATOM 773 C C . GLN A 1 97 ? 0.438 -11.585 15.550 1.00 92.81 97 GLN A C 1
ATOM 775 O O . GLN A 1 97 ? -0.529 -12.127 15.014 1.00 92.81 97 GLN A O 1
ATOM 780 N N . ASP A 1 98 ? 0.319 -10.636 16.470 1.00 94.38 98 ASP A N 1
ATOM 781 C CA . ASP A 1 98 ? -0.954 -10.108 16.921 1.00 94.38 98 ASP A CA 1
ATOM 782 C C . ASP A 1 98 ? -1.155 -8.693 16.370 1.00 94.38 98 ASP A C 1
ATOM 784 O O . ASP A 1 98 ? -0.450 -7.755 16.739 1.00 94.38 98 ASP A O 1
ATOM 788 N N . PHE A 1 99 ? -2.140 -8.548 15.485 1.00 94.88 99 PHE A N 1
ATOM 789 C CA . PHE A 1 99 ? -2.457 -7.290 14.809 1.00 94.88 99 PHE A CA 1
ATOM 790 C C . PHE A 1 99 ? -3.494 -6.447 15.568 1.00 94.88 99 PHE A C 1
ATOM 792 O O . PHE A 1 99 ? -3.886 -5.386 15.080 1.00 94.88 99 PHE A O 1
ATOM 799 N N . SER A 1 100 ? -3.975 -6.904 16.730 1.00 95.00 100 SER A N 1
ATOM 800 C CA . SER A 1 100 ? -4.947 -6.164 17.542 1.00 95.00 100 SER A CA 1
ATOM 801 C C . SER A 1 100 ? -4.330 -4.901 18.143 1.00 95.00 100 SER A C 1
ATOM 803 O O . SER A 1 100 ? -3.132 -4.836 18.419 1.00 95.00 100 SER A O 1
ATOM 805 N N . ASN A 1 101 ? -5.149 -3.871 18.362 1.00 94.00 101 ASN A N 1
ATOM 806 C CA . ASN A 1 101 ? -4.719 -2.706 19.127 1.00 94.00 101 ASN A CA 1
ATOM 807 C C . ASN A 1 101 ? -4.678 -3.069 20.622 1.00 94.00 101 ASN A C 1
ATOM 809 O O . ASN A 1 101 ? -5.710 -3.399 21.203 1.00 94.00 101 ASN A O 1
ATOM 813 N N . LYS A 1 102 ? -3.489 -3.001 21.233 1.00 88.00 102 LYS A N 1
ATOM 814 C CA . LYS A 1 102 ? -3.262 -3.342 22.649 1.00 88.00 102 LYS A CA 1
ATOM 815 C C . LYS A 1 102 ? -3.642 -2.246 23.640 1.00 88.00 102 LYS A C 1
ATOM 817 O O . LYS A 1 102 ? -3.718 -2.522 24.828 1.00 88.00 102 LYS A O 1
ATOM 822 N N . ASN A 1 103 ? -3.903 -1.039 23.150 1.00 77.56 103 ASN A N 1
ATOM 823 C CA . ASN A 1 103 ? -4.221 0.132 23.965 1.00 77.56 103 ASN A CA 1
ATOM 824 C C . ASN A 1 103 ? -5.713 0.502 23.883 1.00 77.56 103 ASN A C 1
ATOM 826 O O . ASN A 1 103 ? -6.049 1.684 23.957 1.00 77.56 103 ASN A O 1
ATOM 830 N N . LYS A 1 104 ? -6.584 -0.484 23.632 1.00 57.16 104 LYS A N 1
ATOM 831 C CA . LYS A 1 104 ? -8.042 -0.308 23.674 1.00 57.16 104 LYS A CA 1
ATOM 832 C C . LYS A 1 104 ? -8.565 -0.373 25.101 1.00 57.16 104 LYS A C 1
ATOM 834 O O . LYS A 1 104 ? -8.074 -1.237 25.857 1.00 57.16 104 LYS A O 1
#